Protein 2GPR (pdb70)

Sequence (154 aa):
MWFFNKNLKVLAPCDGTIITLDEVEDEVFKERMLGDGFAINPKSNDFHAPVSGKLVTAFPTKHAFGIQTKSGVEILLHIGLDTVSLDGNGFESFVTQDQEVNAGDKLVTVDLKSVAKKVPSIKSPIIFTNNGGKTLEIVKMGEVKQGDVVAILK

Nearest PDB structures (foldseek):
  2gpr-assembly1_A  TM=1.007E+00  e=1.768E-30  Mycoplasma capricolum
  1gpr-assembly1_A-2  TM=9.364E-01  e=2.177E-15  Bacillus subtilis
  4jbw-assembly1_M  TM=9.360E-01  e=1.021E-13  Escherichia coli K-12
  3our-assembly3_F  TM=9.022E-01  e=5.280E-14  Vibrio vulnificus CMCP6
  1gla-assembly1_F  TM=9.052E-01  e=1.770E-13  Escherichia coli

Radius of gyration: 14.28 Å; Cα contacts (8 Å, |Δi|>4): 394; chains: 1; bounding box: 32×30×40 Å

Foldseek 3Di:
DDDPDDKFWFWFQAFFWKAAQCVADDCCRNVQVLFGDTWGDHPFFWGWARAWAFQQDADQLRQKTWGAHPQRWIKIKGFWPPSVVVSNPQKAADDDGRDTHGTRHTGIGGPCVVVCVVDPTRTIDIGTSGAPLRDFVDAATTGDHTGDTGTMSD

Organism: Mycoplasma capricolum subsp. capricolum (strain California kid / ATCC 27343 / NCTC 10154) (NCBI:txid340047)

CATH classification: 2.70.70.10

InterPro domains:
  IPR001127 Phosphotransferase system, sugar-specific permease EIIA type 1 [PF00358] (9-131)
  IPR001127 Phosphotransferase system, sugar-specific permease EIIA type 1 [PS00371] (72-84)
  IPR001127 Phosphotransferase system, sugar-specific permease EIIA type 1 [PS51093] (26-130)
  IPR001127 Phosphotransferase system, sugar-specific permease EIIA type 1 [TIGR00830] (10-130)
  IPR011055 Duplicated hybrid motif [G3DSA:2.70.70.10] (1-154)
  IPR011055 Duplicated hybrid motif [SSF51261] (2-152)
  IPR050890 Phosphotransferase system EIIA component [PTHR45008] (6-150)

B-factor: mean 32.74, std 12.36, range [6.37, 69.67]

Solvent-accessible surface area: 7559 Å² total; per-residue (Å²): 212,58,135,224,69,139,58,30,117,0,33,1,0,0,41,0,36,1,14,47,0,88,83,2,84,40,98,43,17,75,100,80,102,121,20,69,10,4,0,0,51,12,120,36,66,49,0,28,1,0,5,40,8,80,0,44,34,17,92,117,16,52,11,2,3,4,0,60,6,196,55,30,12,39,1,32,0,26,0,0,3,89,0,89,67,25,121,8,83,24,5,112,30,106,18,96,84,102,64,138,5,95,37,28,57,86,0,0,42,2,67,14,183,30,0,53,154,92,13,91,14,31,52,0,0,0,4,6,60,70,40,53,34,120,73,42,128,88,45,99,97,29,117,8,140,64,35,40,49,0,2,25,8,79

Secondary structure (DSSP, 8-state):
--SS---EEEE-SSSEEEE-GGGSS-HHHHTTSS-EEEEEEESSSEEE-SS-EEEEE--TT-SEEEEE-TTS-EEEEE-SSSGGGGTT-SEEE---TT-EE-TT-EEEEE-HHHHHHHSS--PEEEEEEE-SS---S-B--EEE-TT-EEEEE-

Structure (mmCIF, N/CA/C/O backbone):
data_2GPR
#
_entry.id   2GPR
#
_cell.length_a   40.330
_cell.length_b   47.650
_cell.length_c   71.890
_cell.angle_alpha   90.00
_cell.angle_beta   90.00
_cell.angle_gamma   90.00
#
_symmetry.space_group_name_H-M   'P 21 21 21'
#
loop_
_entity.id
_entity.type
_entity.pdbx_description
1 polymer 'GLUCOSE-PERMEASE IIA COMPONENT'
2 water water
#
loop_
_atom_site.group_PDB
_atom_site.id
_atom_site.type_symbol
_atom_site.label_atom_id
_atom_site.label_alt_id
_atom_site.label_comp_id
_atom_site.label_asym_id
_atom_site.label_entity_id
_atom_site.label_seq_id
_atom_site.pdbx_PDB_ins_code
_atom_site.Cartn_x
_atom_site.Cartn_y
_atom_site.Cartn_z
_atom_site.occupancy
_atom_site.B_iso_or_equiv
_atom_site.auth_seq_id
_atom_site.auth_comp_id
_atom_site.auth_asym_id
_atom_site.auth_atom_id
_atom_site.pdbx_PDB_model_num
ATOM 1 N N . MET A 1 1 ? 2.644 6.477 21.564 1.00 62.33 6 MET A N 1
ATOM 2 C CA . MET A 1 1 ? 2.127 6.784 22.903 1.00 64.13 6 MET A CA 1
ATOM 3 C C . MET A 1 1 ? 3.034 7.723 23.714 1.00 64.39 6 MET A C 1
ATOM 4 O O . MET A 1 1 ? 4.232 7.864 23.446 1.00 63.97 6 MET A O 1
ATOM 9 N N . TRP A 1 2 ? 2.415 8.345 24.735 1.00 64.89 7 TRP A N 1
ATOM 10 C CA . TRP A 1 2 ? 3.054 9.236 25.709 1.00 62.93 7 TRP A CA 1
ATOM 11 C C . TRP A 1 2 ? 2.660 8.809 27.146 1.00 62.37 7 TRP A C 1
ATOM 12 O O . TRP A 1 2 ? 1.475 8.768 27.465 1.00 62.55 7 TRP A O 1
ATOM 14 N N . PHE A 1 3 ? 3.654 8.521 28.016 1.00 61.70 8 PHE A N 1
ATOM 15 C CA . PHE A 1 3 ? 3.429 8.046 29.409 1.00 61.98 8 PHE A CA 1
ATOM 16 C C . PHE A 1 3 ? 4.272 8.813 30.454 1.00 62.77 8 PHE A C 1
ATOM 17 O O . PHE A 1 3 ? 5.466 8.510 30.701 1.00 61.79 8 PHE A O 1
ATOM 25 N N . PHE A 1 4 ? 3.668 9.829 31.099 1.00 62.35 9 PHE A N 1
ATOM 26 C CA . PHE A 1 4 ? 4.345 10.744 32.104 1.00 60.54 9 PHE A CA 1
ATOM 27 C C . PHE A 1 4 ? 5.510 11.589 31.451 1.00 60.85 9 PHE A C 1
ATOM 28 O O . PHE A 1 4 ? 6.402 12.095 32.121 1.00 59.56 9 PHE A O 1
ATOM 36 N N . ASN A 1 5 ? 5.415 11.783 30.124 1.00 60.05 10 ASN A N 1
ATOM 37 C CA . ASN A 1 5 ? 6.454 12.504 29.466 1.00 59.04 10 ASN A CA 1
ATOM 38 C C . ASN A 1 5 ? 6.153 12.630 27.993 1.00 56.94 10 ASN A C 1
ATOM 39 O O . ASN A 1 5 ? 5.661 11.696 27.341 1.00 57.29 10 ASN A O 1
ATOM 44 N N . LYS A 1 6 ? 6.476 13.783 27.455 1.00 54.23 11 LYS A N 1
ATOM 45 C CA . LYS A 1 6 ? 6.355 13.975 26.035 1.00 50.66 11 LYS A CA 1
ATOM 46 C C . LYS A 1 6 ? 7.703 14.404 25.486 1.00 42.61 11 LYS A C 1
ATOM 47 O O . LYS A 1 6 ? 8.416 15.206 26.091 1.00 41.46 11 LYS A O 1
ATOM 53 N N . ASN A 1 7 ? 8.088 13.770 24.397 1.00 38.83 12 ASN A N 1
ATOM 54 C CA . ASN A 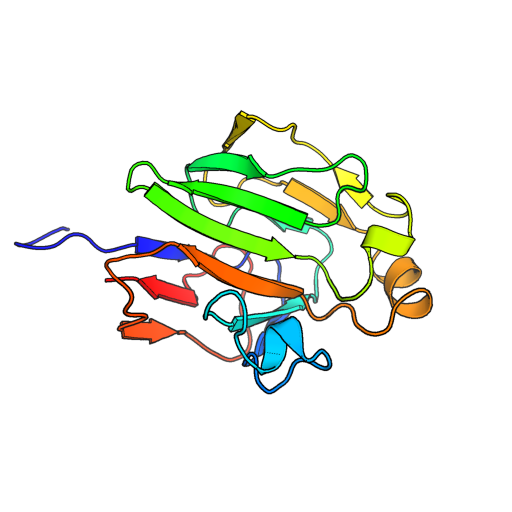1 7 ? 9.354 14.030 23.729 1.00 35.00 12 ASN A CA 1
ATOM 55 C C . ASN A 1 7 ? 9.171 14.769 22.413 1.0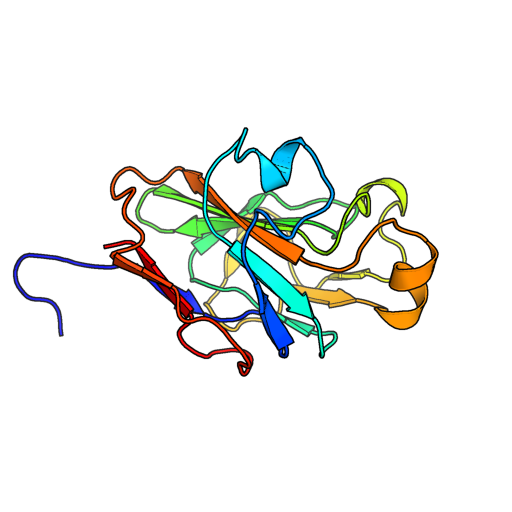0 30.71 12 ASN A C 1
ATOM 56 O O . ASN A 1 7 ? 8.044 15.054 21.965 1.00 26.36 12 ASN A O 1
ATOM 61 N N . LEU A 1 8 ? 10.303 15.184 21.840 1.00 28.73 13 LEU A N 1
ATOM 62 C CA . LEU A 1 8 ? 10.264 15.836 20.570 1.00 24.41 13 LEU A CA 1
ATOM 63 C C . LEU A 1 8 ? 11.043 15.035 19.558 1.00 21.17 13 LEU A C 1
ATOM 64 O O . LEU A 1 8 ? 12.197 14.736 19.721 1.00 22.39 13 LEU A O 1
ATOM 69 N N . LYS A 1 9 ? 10.395 14.642 18.531 1.00 22.56 14 LYS A N 1
ATOM 70 C CA . LYS A 1 9 ? 11.063 13.873 17.511 1.00 25.54 14 LYS A CA 1
ATOM 71 C C . LYS A 1 9 ? 11.581 14.778 16.414 1.00 24.70 14 LYS A C 1
ATOM 72 O O . LYS A 1 9 ? 10.840 15.606 15.879 1.00 23.73 14 LYS A O 1
ATOM 78 N N . VAL A 1 10 ? 12.863 14.651 16.055 1.00 24.82 15 VAL A N 1
ATOM 79 C CA . VAL A 1 10 ? 13.351 15.491 14.994 1.00 23.04 15 VAL A CA 1
ATOM 80 C C . VAL A 1 10 ? 13.606 14.699 13.743 1.00 22.96 15 VAL A C 1
ATOM 81 O O . VAL A 1 10 ? 14.191 13.675 13.856 1.00 25.03 15 VAL A O 1
ATOM 85 N N . LEU A 1 11 ? 13.079 15.109 12.564 1.00 22.26 16 LEU A N 1
ATOM 86 C CA . LEU A 1 11 ? 13.301 14.355 11.302 1.00 20.68 16 LEU A CA 1
ATOM 87 C C . LEU A 1 11 ? 14.508 14.848 10.473 1.00 26.50 16 LEU A C 1
ATOM 88 O O . LEU A 1 11 ? 15.094 15.912 10.693 1.00 33.08 16 LEU A O 1
ATOM 93 N N . ALA A 1 12 ? 14.890 14.084 9.487 1.00 24.89 17 ALA A N 1
ATOM 94 C CA . ALA A 1 12 ? 15.921 14.539 8.612 1.00 25.37 17 ALA A CA 1
ATOM 95 C C . ALA A 1 12 ? 15.260 15.365 7.498 1.00 27.75 17 ALA A C 1
ATOM 96 O O . ALA A 1 12 ? 14.312 14.900 6.886 1.00 30.01 17 ALA A O 1
ATOM 98 N N . PRO A 1 13 ? 15.710 16.622 7.282 1.00 27.00 18 PRO A N 1
ATOM 99 C CA . PRO A 1 13 ? 15.173 17.549 6.256 1.00 22.22 18 PRO A CA 1
ATOM 100 C C . PRO A 1 13 ? 15.621 17.267 4.801 1.00 19.57 18 PRO A C 1
ATOM 101 O O . PRO A 1 13 ? 15.046 17.751 3.826 1.00 15.28 18 PRO A O 1
ATOM 105 N N . CYS A 1 14 ? 16.674 16.475 4.652 1.00 20.22 19 CYS A N 1
ATOM 106 C CA . CYS A 1 14 ? 17.118 16.036 3.362 1.00 22.40 19 CYS A CA 1
ATOM 107 C C . CYS A 1 14 ? 17.743 14.631 3.450 1.00 26.92 19 CYS A C 1
ATOM 108 O O . CYS A 1 14 ? 17.838 13.989 4.528 1.00 26.92 19 CYS A O 1
ATOM 111 N N . ASP A 1 15 ? 18.129 14.122 2.316 1.00 27.99 20 ASP A N 1
ATOM 112 C CA . ASP A 1 15 ? 18.742 12.851 2.354 1.00 32.06 20 ASP A CA 1
ATOM 113 C C . ASP A 1 15 ? 20.207 13.115 2.644 1.00 33.74 20 ASP A C 1
ATOM 114 O O . ASP A 1 15 ? 20.676 14.207 2.381 1.00 35.67 20 ASP A O 1
ATOM 119 N N . GLY A 1 16 ? 20.922 12.157 3.244 1.00 33.79 21 GLY A N 1
ATOM 120 C CA . GLY A 1 16 ? 22.354 12.336 3.541 1.00 31.96 21 GLY A CA 1
ATOM 121 C C . GLY A 1 16 ? 22.790 11.662 4.837 1.00 30.63 21 GLY A C 1
ATOM 122 O O . GLY A 1 16 ? 22.120 10.764 5.348 1.00 30.22 21 GLY A O 1
ATOM 123 N N . THR A 1 17 ? 23.922 12.123 5.372 1.00 28.50 22 THR A N 1
ATOM 124 C CA . THR A 1 17 ? 24.449 11.567 6.585 1.00 26.40 22 THR A CA 1
ATOM 125 C C . THR A 1 17 ? 24.382 12.533 7.735 1.00 25.83 22 THR A C 1
ATOM 126 O O . THR A 1 17 ? 24.893 13.641 7.658 1.00 26.19 22 THR A O 1
ATOM 130 N N . ILE A 1 18 ? 23.862 12.086 8.847 1.00 25.29 23 ILE A N 1
ATOM 131 C CA . ILE A 1 18 ? 23.929 12.893 10.018 1.00 24.58 23 ILE A CA 1
ATOM 132 C C . ILE A 1 18 ? 25.367 12.750 10.505 1.00 25.30 23 ILE A C 1
ATOM 133 O O . ILE A 1 18 ? 25.913 11.653 10.487 1.00 26.67 23 ILE A O 1
ATOM 138 N N . ILE A 1 19 ? 26.017 13.866 10.781 1.00 25.05 24 ILE A N 1
ATOM 139 C CA . ILE A 1 19 ? 27.380 13.906 11.262 1.00 23.02 24 ILE A CA 1
ATOM 140 C C . ILE A 1 19 ? 27.278 14.762 12.508 1.00 23.37 24 ILE A C 1
ATOM 141 O O . ILE A 1 19 ? 26.202 15.286 12.759 1.00 24.14 24 ILE A O 1
ATOM 146 N N . THR A 1 20 ? 28.369 14.933 13.262 1.00 22.24 25 THR A N 1
ATOM 147 C CA . THR A 1 20 ? 28.366 15.732 14.491 1.00 21.51 25 THR A CA 1
ATOM 148 C C . THR A 1 20 ? 28.749 17.155 14.218 1.00 21.64 25 THR A C 1
ATOM 149 O O . THR A 1 20 ? 29.210 17.469 13.115 1.00 23.24 25 THR A O 1
ATOM 153 N N . LEU A 1 21 ? 28.543 18.005 15.225 1.00 19.70 26 LEU A N 1
ATOM 154 C CA . LEU A 1 21 ? 28.868 19.401 15.097 1.00 22.20 26 LEU A CA 1
ATOM 155 C C . LEU A 1 21 ? 30.380 19.568 15.074 1.00 24.44 26 LEU A C 1
ATOM 156 O O . LEU A 1 21 ? 30.969 20.522 14.543 1.00 21.80 26 LEU A O 1
ATOM 161 N N . ASP A 1 22 ? 31.019 18.636 15.660 1.00 27.40 27 ASP A N 1
ATOM 162 C CA . ASP A 1 22 ? 32.436 18.708 15.695 1.00 32.53 27 ASP A CA 1
ATOM 163 C C . ASP A 1 22 ? 32.978 18.480 14.297 1.00 37.82 27 ASP A C 1
ATOM 164 O O . ASP A 1 22 ? 34.105 18.841 13.969 1.00 41.75 27 ASP A O 1
ATOM 169 N N . GLU A 1 23 ? 32.152 17.911 13.429 1.00 38.88 28 GLU A N 1
ATOM 170 C CA . GLU A 1 23 ? 32.585 17.698 12.075 1.00 41.39 28 GLU A CA 1
ATOM 171 C C . GLU A 1 23 ? 32.276 18.883 11.170 1.00 44.81 28 GLU A C 1
ATOM 172 O O . GLU A 1 23 ? 32.380 18.778 9.945 1.00 46.25 28 GLU A O 1
ATOM 178 N N . VAL A 1 24 ? 31.879 20.007 11.784 1.00 45.73 29 VAL A N 1
ATOM 179 C CA . VAL A 1 24 ? 31.539 21.246 11.089 1.00 45.10 29 VAL A CA 1
ATOM 180 C C . VAL A 1 24 ? 32.650 22.269 11.210 1.00 42.33 29 VAL A C 1
ATOM 181 O O . VAL A 1 24 ? 33.132 22.553 12.302 1.00 41.39 29 VAL A O 1
ATOM 185 N N . GLU A 1 25 ? 33.077 22.793 10.069 1.00 41.88 30 GLU A N 1
ATOM 186 C CA . GLU A 1 25 ? 34.197 23.718 9.977 1.00 42.02 30 GLU A CA 1
ATOM 187 C C . GLU A 1 25 ? 33.812 25.170 10.191 1.00 40.54 30 GLU A C 1
ATOM 188 O O . GLU A 1 25 ? 33.912 25.980 9.279 1.00 44.21 30 GLU A O 1
A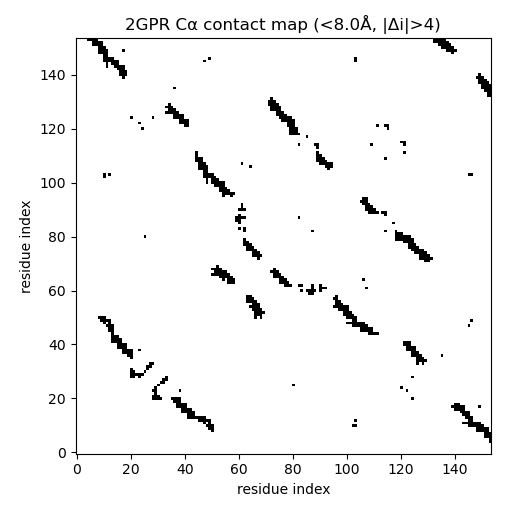TOM 194 N N . ASP A 1 26 ? 33.371 25.474 11.384 1.00 34.83 31 ASP A N 1
ATOM 195 C CA . ASP A 1 26 ? 32.936 26.793 11.741 1.00 30.25 31 ASP A CA 1
ATOM 196 C C . ASP A 1 26 ? 32.771 26.907 13.249 1.00 28.31 31 ASP A C 1
ATOM 197 O O . ASP A 1 26 ? 31.853 26.324 13.826 1.00 25.55 31 ASP A O 1
ATOM 202 N N . GLU A 1 27 ? 33.605 27.754 13.824 1.00 29.79 32 GLU A N 1
ATOM 203 C CA . GLU A 1 27 ? 33.683 28.065 15.233 1.00 31.61 32 GLU A CA 1
ATOM 204 C C . GLU A 1 27 ? 32.333 28.105 15.910 1.00 28.18 32 GLU A C 1
ATOM 205 O O . GLU A 1 27 ? 32.077 27.416 16.897 1.00 26.97 32 GLU A O 1
ATOM 211 N N . VAL A 1 28 ? 31.438 28.909 15.344 1.00 24.33 33 VAL A N 1
ATOM 212 C CA . VAL A 1 28 ? 30.135 29.073 15.921 1.00 20.46 33 VAL A CA 1
ATOM 213 C C . VAL A 1 28 ? 29.371 27.756 16.111 1.00 21.12 33 VAL A C 1
ATOM 214 O O . VAL A 1 28 ? 28.709 27.527 17.134 1.00 19.45 33 VAL A O 1
ATOM 218 N N . PHE A 1 29 ? 29.442 26.904 15.089 1.00 25.37 34 PHE A N 1
ATOM 219 C CA . PHE A 1 29 ? 28.724 25.650 15.055 1.00 24.34 34 PHE A CA 1
ATOM 220 C C . PHE A 1 29 ? 29.382 24.554 15.831 1.00 24.53 34 PHE A C 1
ATOM 221 O O . PHE A 1 29 ? 28.804 23.993 16.741 1.00 22.79 34 PHE A O 1
ATOM 229 N N . LYS A 1 30 ? 30.625 24.271 15.464 1.00 30.22 35 LYS A N 1
ATOM 230 C CA . LYS A 1 30 ? 31.418 23.213 16.052 1.00 32.03 35 LYS A CA 1
ATOM 231 C C . LYS A 1 30 ? 31.640 23.385 17.526 1.00 37.19 35 LYS A C 1
ATOM 232 O O . LYS A 1 30 ? 31.695 22.398 18.253 1.00 42.25 35 LYS A O 1
ATOM 238 N N . GLU A 1 31 ? 31.683 24.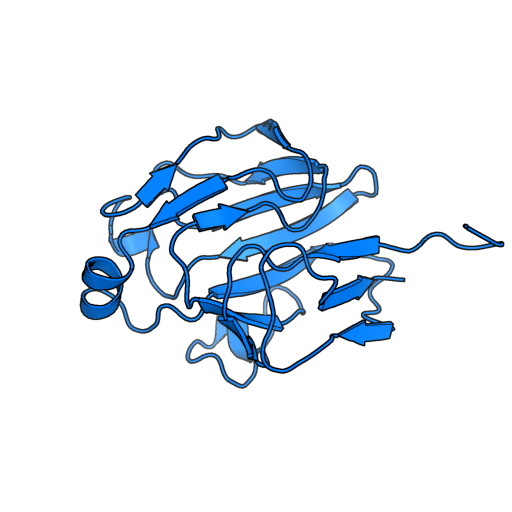637 17.966 1.00 36.63 36 GLU A N 1
ATOM 239 C CA . GLU A 1 31 ? 31.873 24.969 19.364 1.00 38.11 36 GLU A CA 1
ATOM 240 C C . GLU A 1 31 ? 30.578 25.040 20.122 1.00 34.08 36 GLU A C 1
ATOM 241 O O . GLU A 1 31 ? 30.562 25.259 21.317 1.00 31.31 36 GLU A O 1
ATOM 247 N N . ARG A 1 32 ? 29.472 24.920 19.413 1.00 35.66 37 ARG A N 1
ATOM 248 C CA . ARG A 1 32 ? 28.151 24.980 20.046 1.00 34.99 37 ARG A CA 1
ATOM 249 C C . ARG A 1 32 ? 27.871 26.289 20.750 1.00 32.71 37 ARG A C 1
ATOM 250 O O . ARG A 1 32 ? 27.223 26.287 21.771 1.00 30.01 37 ARG A O 1
ATOM 258 N N . MET A 1 33 ? 28.361 27.408 20.210 1.00 34.40 38 MET A N 1
ATOM 259 C CA . MET A 1 33 ? 28.184 28.739 20.821 1.00 31.58 38 MET A CA 1
ATOM 260 C C . MET A 1 33 ? 26.728 29.113 21.083 1.00 33.82 38 MET A C 1
ATOM 261 O O . MET A 1 33 ? 26.381 29.599 22.152 1.00 33.90 38 MET A O 1
ATOM 266 N N . LEU A 1 34 ? 25.857 28.839 20.111 1.00 34.89 39 LEU A N 1
ATOM 267 C CA . LEU A 1 34 ? 24.459 29.192 20.202 1.00 36.70 39 LEU A CA 1
ATOM 268 C C . LEU A 1 34 ? 23.563 28.060 20.650 1.00 37.09 39 LEU A C 1
ATOM 269 O O . LEU A 1 34 ? 22.391 28.248 20.968 1.00 34.03 39 LEU A O 1
ATOM 274 N N . GLY A 1 35 ? 24.126 26.860 20.667 1.00 39.45 40 GLY A N 1
ATOM 275 C CA . GLY A 1 35 ? 23.354 25.705 21.038 1.00 37.95 40 GLY A CA 1
ATOM 276 C C . GLY A 1 35 ? 24.010 24.443 20.560 1.00 36.12 40 GLY A C 1
ATOM 277 O O . GLY A 1 35 ? 25.113 24.492 20.014 1.00 32.47 40 GLY A O 1
ATOM 278 N N . ASP A 1 36 ? 23.278 23.320 20.786 1.00 38.08 41 ASP A N 1
ATOM 279 C CA . ASP A 1 36 ? 23.678 21.940 20.471 1.00 37.74 41 ASP A CA 1
ATOM 280 C C . ASP A 1 36 ? 22.837 21.379 19.372 1.00 30.48 41 ASP A C 1
ATOM 281 O O . ASP A 1 36 ? 21.975 22.073 18.867 1.00 30.27 41 ASP A O 1
ATOM 286 N N . GLY A 1 37 ? 23.117 20.134 18.991 1.00 28.45 42 GLY A N 1
ATOM 287 C CA . GLY A 1 37 ? 22.380 19.427 17.917 1.00 26.72 42 GLY A CA 1
ATOM 288 C C . GLY A 1 37 ? 23.335 18.660 17.042 1.00 23.68 42 GLY A C 1
ATOM 289 O O . GLY A 1 37 ? 24.326 18.149 17.501 1.00 25.37 42 GLY A O 1
ATOM 290 N N . PHE A 1 38 ? 23.096 18.650 15.770 1.00 20.49 43 PHE A N 1
ATOM 291 C CA . PHE A 1 38 ? 23.979 17.940 14.858 1.00 17.32 43 PHE A CA 1
ATOM 292 C C . PHE A 1 38 ? 23.996 18.574 13.440 1.00 22.14 43 PHE A C 1
ATOM 293 O O . PHE A 1 38 ? 23.658 19.723 13.258 1.00 25.71 43 PHE A O 1
ATOM 301 N N . ALA A 1 39 ? 24.425 17.842 12.433 1.00 22.34 44 ALA A N 1
ATOM 302 C CA . ALA A 1 39 ? 24.489 18.385 11.093 1.00 21.17 44 ALA A CA 1
ATOM 303 C C . ALA A 1 39 ? 24.168 17.331 10.031 1.00 21.88 44 ALA A C 1
ATOM 304 O O . ALA A 1 39 ? 23.884 16.173 10.284 1.00 22.26 44 ALA A O 1
ATOM 306 N N . ILE A 1 40 ? 24.180 17.766 8.842 1.00 23.24 45 ILE A N 1
ATOM 307 C CA . ILE A 1 40 ? 23.837 16.914 7.810 1.00 27.48 45 ILE A CA 1
ATOM 308 C C . ILE A 1 40 ? 24.601 17.243 6.570 1.00 32.25 45 ILE A C 1
ATOM 309 O O . ILE A 1 40 ? 24.831 18.409 6.238 1.00 29.90 45 ILE A O 1
ATOM 314 N N . ASN A 1 41 ? 25.084 16.145 5.958 1.00 38.34 46 ASN A N 1
ATOM 315 C CA . ASN A 1 41 ? 25.717 16.126 4.664 1.00 36.68 46 ASN A CA 1
ATOM 316 C C . ASN A 1 41 ? 24.604 15.873 3.652 1.00 33.03 46 ASN A C 1
ATOM 317 O O . ASN A 1 41 ? 24.188 14.695 3.426 1.00 33.98 46 ASN A O 1
ATOM 322 N N . PRO A 1 42 ? 24.069 16.992 3.116 1.00 28.60 47 PRO A N 1
ATOM 323 C CA . PRO A 1 42 ? 22.992 16.930 2.177 1.00 29.22 47 PRO A CA 1
ATOM 324 C C . PRO A 1 42 ? 23.357 16.144 0.918 1.00 29.17 47 PRO A C 1
ATOM 325 O O . PRO A 1 42 ? 24.295 16.465 0.202 1.00 26.89 47 PRO A O 1
ATOM 329 N N . LYS A 1 43 ? 22.583 15.107 0.685 1.00 31.42 48 LYS A N 1
ATOM 330 C CA . LYS A 1 43 ? 22.684 14.312 -0.492 1.00 33.74 48 LYS A CA 1
ATOM 331 C C . LYS A 1 43 ? 21.698 14.843 -1.475 1.00 36.17 48 LYS A C 1
ATOM 332 O O . LYS A 1 43 ? 21.983 14.842 -2.673 1.00 41.60 48 LYS A O 1
ATOM 338 N N . SER A 1 44 ? 20.508 15.234 -0.963 1.00 34.19 49 SER A N 1
ATOM 339 C CA . SER A 1 44 ? 19.411 15.790 -1.785 1.00 34.81 49 SER A CA 1
ATOM 340 C C . SER A 1 44 ? 19.363 17.327 -1.785 1.00 32.04 49 SER A C 1
ATOM 341 O O . SER A 1 44 ? 20.132 17.971 -1.123 1.00 31.98 49 SER A O 1
ATOM 344 N N . ASN A 1 45 ? 18.460 17.918 -2.546 1.00 29.94 50 ASN A N 1
ATOM 345 C CA . ASN A 1 45 ? 18.415 19.353 -2.596 1.00 31.41 50 ASN A CA 1
ATOM 346 C C . ASN A 1 45 ? 17.359 19.950 -1.729 1.00 32.82 50 ASN A C 1
ATOM 347 O O . ASN A 1 45 ? 17.540 21.043 -1.142 1.00 35.75 50 ASN A O 1
ATOM 352 N N . ASP A 1 46 ? 16.268 19.218 -1.651 1.00 29.75 51 ASP A N 1
ATOM 353 C CA . ASP A 1 46 ? 15.142 19.613 -0.850 1.00 30.58 51 ASP A CA 1
ATOM 354 C C . ASP A 1 46 ? 15.378 19.518 0.668 1.00 32.00 51 ASP A C 1
ATOM 355 O O . ASP A 1 46 ? 15.820 18.519 1.217 1.00 35.89 51 ASP A O 1
ATOM 360 N N . PHE A 1 47 ? 15.169 20.624 1.340 1.00 26.83 52 PHE A N 1
ATOM 361 C CA . PHE A 1 47 ? 15.304 20.644 2.739 1.00 21.25 52 PHE A CA 1
ATOM 362 C C . PHE A 1 47 ? 13.907 20.806 3.258 1.00 23.44 52 PHE A C 1
ATOM 363 O O . PHE A 1 47 ? 13.158 21.634 2.718 1.00 23.14 52 PHE A O 1
ATOM 371 N N . HIS A 1 48 ? 13.531 19.941 4.232 1.00 22.88 53 HIS A N 1
ATOM 372 C CA . HIS A 1 48 ? 12.194 19.911 4.763 1.00 20.66 53 HIS A CA 1
ATOM 373 C C . HIS A 1 48 ? 12.214 20.273 6.205 1.00 20.44 53 HIS A C 1
A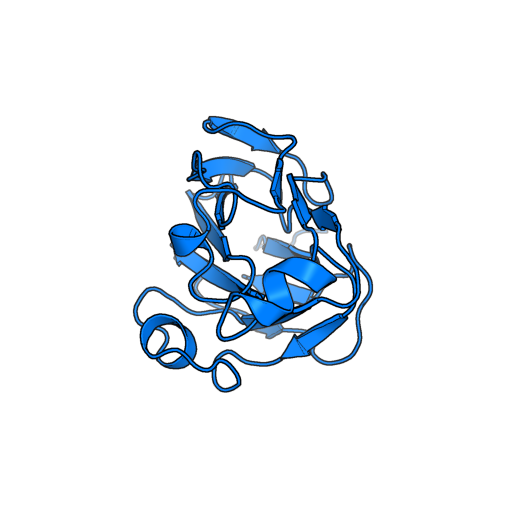TOM 374 O O . HIS A 1 48 ? 13.220 20.181 6.830 1.00 23.00 53 HIS A O 1
ATOM 381 N N . ALA A 1 49 ? 11.083 20.624 6.751 1.00 18.39 54 ALA A N 1
ATOM 382 C CA . ALA A 1 49 ? 10.998 20.895 8.138 1.00 16.84 54 ALA A CA 1
ATOM 383 C C . ALA A 1 49 ? 11.241 19.625 9.007 1.00 19.73 54 ALA A C 1
ATOM 384 O O . ALA A 1 49 ? 10.625 18.562 8.838 1.00 21.79 54 ALA A O 1
ATOM 386 N N . PRO A 1 50 ? 12.097 19.777 9.997 1.00 22.37 55 PRO A N 1
ATOM 387 C CA . PRO A 1 50 ? 12.456 18.726 10.956 1.00 23.40 55 PRO A CA 1
ATOM 388 C C . PRO A 1 50 ? 11.412 18.475 12.020 1.00 25.57 55 PRO A C 1
ATOM 389 O O . PRO A 1 50 ? 11.390 17.435 12.635 1.00 29.44 55 PRO A O 1
ATOM 393 N N . VAL A 1 51 ? 10.589 19.478 12.272 1.00 25.89 56 VAL A N 1
ATOM 394 C CA . VAL A 1 51 ? 9.490 19.450 13.233 1.00 24.91 56 VAL A CA 1
ATOM 395 C C . VAL A 1 51 ? 8.364 20.379 12.784 1.00 23.29 56 VAL A C 1
ATOM 396 O O . VAL A 1 51 ? 8.403 21.080 11.738 1.00 22.61 56 VAL A O 1
ATOM 400 N N . SER A 1 52 ? 7.342 20.406 13.582 1.00 23.26 57 SER A N 1
ATOM 401 C CA . SER A 1 52 ? 6.262 21.295 13.308 1.00 22.69 57 SER A CA 1
ATOM 402 C C . SER A 1 52 ? 6.339 22.483 14.240 1.00 20.20 57 SER A C 1
ATOM 403 O O . SER A 1 52 ? 6.695 22.353 15.407 1.00 19.41 57 SER A O 1
ATOM 406 N N . GLY A 1 53 ? 6.064 23.664 13.707 1.00 20.24 58 GLY A N 1
ATOM 407 C CA . GLY A 1 53 ? 6.121 24.883 14.515 1.00 19.21 58 GLY A CA 1
ATOM 408 C C . GLY A 1 53 ? 5.968 26.087 13.636 1.00 20.36 58 GLY A C 1
ATOM 409 O O . GLY A 1 53 ? 5.464 25.957 12.519 1.00 25.71 58 GLY A O 1
ATOM 410 N N . LYS A 1 54 ? 6.409 27.232 14.128 1.00 20.05 59 LYS A N 1
ATOM 411 C CA . LYS A 1 54 ? 6.345 28.487 13.401 1.00 22.57 59 LYS A CA 1
ATOM 412 C C . LYS A 1 54 ? 7.688 28.920 12.875 1.00 20.91 59 LYS A C 1
ATOM 413 O O . LYS A 1 54 ? 8.706 28.942 13.600 1.00 16.50 59 LYS A O 1
ATOM 419 N N . LEU A 1 55 ? 7.697 29.284 11.607 1.00 23.70 60 LEU A N 1
ATOM 420 C CA . LEU A 1 55 ? 8.919 29.773 10.994 1.00 27.37 60 LEU A CA 1
ATOM 421 C C . LEU A 1 55 ? 9.151 31.161 11.592 1.00 30.53 60 LEU A C 1
ATOM 422 O O . LEU A 1 55 ? 8.798 32.201 11.008 1.00 30.84 60 LEU A O 1
ATOM 427 N N . VAL A 1 56 ? 9.645 31.169 12.810 1.00 32.60 61 VAL A N 1
ATOM 428 C CA . VAL A 1 56 ? 9.887 32.406 13.526 1.00 31.42 61 VAL A CA 1
ATOM 429 C C . VAL A 1 56 ? 11.061 33.106 12.955 1.00 29.85 61 VAL A C 1
ATOM 430 O O . VAL A 1 56 ? 11.116 34.299 13.035 1.00 29.37 61 VAL A O 1
ATOM 434 N N . THR A 1 57 ? 12.014 32.327 12.403 1.00 30.39 62 THR A N 1
ATOM 435 C CA . THR A 1 57 ? 13.232 32.866 11.773 1.00 26.91 62 THR A CA 1
ATOM 436 C C . THR A 1 57 ? 13.316 32.564 10.308 1.00 24.71 62 THR A C 1
ATOM 437 O O . THR A 1 57 ? 13.565 31.451 9.940 1.00 24.70 62 THR A O 1
ATOM 441 N N . ALA A 1 58 ? 13.279 33.541 9.470 1.00 21.73 63 ALA A N 1
ATOM 442 C CA . ALA A 1 58 ? 13.502 33.230 8.090 1.00 22.02 63 ALA A CA 1
ATOM 443 C C . ALA A 1 58 ? 14.268 34.383 7.504 1.00 26.73 63 ALA A C 1
ATOM 444 O O . ALA A 1 58 ? 14.565 35.298 8.205 1.00 33.52 63 ALA A O 1
ATOM 446 N N . PHE A 1 59 ? 14.635 34.368 6.270 1.00 26.38 64 PHE A N 1
ATOM 447 C CA . PHE A 1 59 ? 15.396 35.490 5.768 1.00 26.94 64 PHE A CA 1
ATOM 448 C C . PHE A 1 59 ? 15.316 35.608 4.245 1.00 30.77 64 PHE A C 1
ATOM 449 O O . PHE A 1 59 ? 15.133 34.647 3.503 1.00 31.82 64 PHE A O 1
ATOM 457 N N . PRO A 1 60 ? 15.534 36.799 3.774 1.00 31.14 65 PRO A N 1
ATOM 458 C CA . PRO A 1 60 ? 15.514 37.091 2.343 1.00 30.59 65 PRO A CA 1
ATOM 459 C C . PRO A 1 60 ? 16.550 36.272 1.601 1.00 27.84 65 PRO A C 1
ATOM 460 O O . PRO A 1 60 ? 16.532 36.097 0.383 1.00 28.07 65 PRO A O 1
ATOM 464 N N . THR A 1 61 ? 17.520 35.881 2.359 1.00 26.33 66 THR A N 1
ATOM 465 C CA . THR A 1 61 ? 18.613 35.139 1.819 1.00 26.98 66 THR A CA 1
ATOM 466 C C . THR A 1 61 ? 18.304 33.632 1.713 1.00 26.38 66 THR A C 1
ATOM 467 O O . THR A 1 61 ? 18.990 32.882 1.033 1.00 24.79 66 THR A O 1
ATOM 471 N N . LYS A 1 62 ? 17.251 33.211 2.402 1.00 27.73 67 LYS A N 1
ATOM 472 C CA . LYS A 1 62 ? 16.710 31.850 2.360 1.00 26.96 67 LYS A CA 1
ATOM 473 C C . LYS A 1 62 ? 17.656 30.714 2.735 1.00 24.19 67 LYS A C 1
ATOM 474 O O . LYS A 1 62 ? 17.457 29.576 2.317 1.00 23.48 67 LYS A O 1
ATOM 480 N N . HIS A 1 63 ? 18.679 31.017 3.503 1.00 23.25 68 HIS A N 1
ATOM 481 C CA . HIS A 1 63 ? 19.715 30.038 3.814 1.00 21.88 68 HIS A CA 1
ATOM 482 C C . HIS A 1 63 ? 19.564 29.407 5.195 1.00 19.23 68 HIS A C 1
ATOM 483 O O . HIS A 1 63 ? 20.329 28.494 5.540 1.00 17.40 68 HIS A O 1
ATOM 490 N N . ALA A 1 64 ? 18.638 29.948 5.998 1.00 17.01 69 ALA A N 1
ATOM 491 C CA . ALA A 1 64 ? 18.470 29.455 7.344 1.00 17.08 69 ALA A CA 1
ATOM 492 C C . ALA A 1 64 ? 16.998 29.505 7.793 1.00 19.10 69 ALA A C 1
ATOM 493 O O . ALA A 1 64 ? 16.306 30.443 7.498 1.00 21.28 69 ALA A O 1
ATOM 495 N N . PHE A 1 65 ? 16.489 28.469 8.473 1.00 17.50 70 PHE A N 1
ATOM 496 C CA . PHE A 1 65 ? 15.109 28.478 8.833 1.00 18.88 70 PHE A CA 1
ATOM 497 C C . PHE A 1 65 ? 14.946 28.200 10.288 1.00 21.04 70 PHE A C 1
ATOM 498 O O . PHE A 1 65 ? 15.418 27.192 10.728 1.00 25.76 70 PHE A O 1
ATOM 506 N N . GLY A 1 66 ? 14.246 29.068 11.003 1.00 18.90 71 GLY A N 1
ATOM 507 C CA . GLY A 1 66 ? 13.996 28.926 12.425 1.00 17.78 71 GLY A CA 1
ATOM 508 C C . GLY A 1 66 ? 12.555 28.508 12.736 1.00 21.09 71 GLY A C 1
ATOM 509 O O . GLY A 1 66 ? 11.564 29.137 12.332 1.00 22.29 71 GLY A O 1
ATOM 510 N N . ILE A 1 67 ? 12.432 27.405 13.468 1.00 22.98 72 ILE A N 1
ATOM 511 C CA . ILE A 1 67 ? 11.125 26.867 13.766 1.00 21.87 72 ILE A CA 1
ATOM 512 C C . ILE A 1 67 ? 10.958 26.792 15.233 1.00 24.74 72 ILE A C 1
ATOM 513 O O . ILE A 1 67 ? 11.845 26.362 15.968 1.00 26.95 72 ILE A O 1
ATOM 518 N N . GLN A 1 68 ? 9.843 27.277 15.667 1.00 26.30 73 GLN A N 1
ATOM 519 C CA . GLN A 1 68 ? 9.549 27.272 17.063 1.00 30.75 73 GLN A CA 1
ATOM 520 C C . GLN A 1 68 ? 8.313 26.418 17.259 1.00 33.00 73 GLN A C 1
ATOM 521 O O . GLN A 1 68 ? 7.293 26.649 16.632 1.00 30.49 73 GLN A O 1
ATOM 527 N N . THR A 1 69 ? 8.478 25.336 18.019 1.00 38.96 74 THR A N 1
ATOM 528 C CA . THR A 1 69 ? 7.388 24.430 18.337 1.00 43.37 74 THR A CA 1
ATOM 529 C C . THR A 1 69 ? 6.488 25.050 19.389 1.00 43.98 74 THR A C 1
ATOM 530 O O . THR A 1 69 ? 6.825 26.054 20.032 1.00 41.78 74 THR A O 1
ATOM 534 N N . LYS A 1 70 ? 5.355 24.421 19.599 1.00 47.10 75 LYS A N 1
ATOM 535 C CA . LYS A 1 70 ? 4.443 24.934 20.583 1.00 50.56 75 LYS A CA 1
ATOM 536 C C . LYS A 1 70 ? 5.091 25.045 21.980 1.00 50.83 75 LYS A C 1
ATOM 537 O O . LYS A 1 70 ? 4.714 25.903 22.789 1.00 51.83 75 LYS A O 1
ATOM 543 N N . SER A 1 71 ? 6.115 24.203 22.220 1.00 48.90 76 SER A N 1
ATOM 544 C CA . SER A 1 71 ? 6.871 24.121 23.461 1.00 45.55 76 SER A CA 1
ATOM 545 C C . SER A 1 71 ? 7.908 25.219 23.620 1.00 48.08 76 SER A C 1
ATOM 546 O O . SER A 1 71 ? 8.648 25.311 24.613 1.00 50.88 76 SER A O 1
ATOM 549 N N . GLY A 1 72 ? 7.999 26.080 22.659 1.00 46.13 77 GLY A N 1
ATOM 550 C CA . GLY A 1 72 ? 8.940 27.130 22.850 1.00 44.27 77 GLY A CA 1
ATOM 551 C C . GLY A 1 72 ? 10.346 26.783 22.457 1.00 42.28 77 GLY A C 1
ATOM 552 O O . GLY A 1 72 ? 11.091 27.676 22.126 1.00 46.38 77 GLY A O 1
ATOM 553 N N . VAL A 1 73 ? 10.720 25.519 22.507 1.00 36.72 78 VAL A N 1
ATOM 554 C CA . VAL A 1 73 ? 12.045 25.137 22.025 1.00 34.83 78 VAL A CA 1
ATOM 555 C C . VAL A 1 73 ? 12.259 25.540 20.530 1.00 30.82 78 VAL A C 1
ATOM 556 O O . VAL A 1 73 ? 11.452 25.306 19.629 1.00 29.73 78 VAL A O 1
ATOM 560 N N . GLU A 1 74 ? 13.338 26.188 20.242 1.00 30.37 79 GLU A N 1
ATOM 561 C CA . GLU A 1 74 ? 13.563 26.562 18.863 1.00 30.46 79 GLU A CA 1
ATOM 562 C C . GLU A 1 74 ? 14.688 25.788 18.275 1.00 29.44 79 GLU A C 1
ATOM 563 O O . GLU A 1 74 ? 15.768 25.735 18.844 1.00 31.23 79 GLU A O 1
ATOM 569 N N . ILE A 1 75 ? 14.467 25.292 17.092 1.00 24.60 80 ILE A N 1
ATOM 570 C CA . ILE A 1 75 ? 15.498 24.630 16.425 1.00 22.39 80 ILE A CA 1
ATOM 571 C C . ILE A 1 75 ? 15.847 25.343 15.126 1.00 21.62 80 ILE A C 1
ATOM 572 O O . ILE A 1 75 ? 14.983 25.755 14.339 1.00 20.54 80 ILE A O 1
ATOM 577 N N . LEU A 1 76 ? 17.126 25.528 14.897 1.00 22.47 81 LEU A N 1
ATOM 578 C CA . LEU A 1 76 ? 17.590 26.155 13.679 1.00 22.09 81 LEU A CA 1
ATOM 579 C C . LEU A 1 76 ? 18.202 25.178 12.633 1.00 23.26 81 LEU A C 1
ATOM 580 O O . LEU A 1 76 ? 19.085 24.361 12.925 1.00 27.47 81 LEU A O 1
ATOM 585 N N . LEU A 1 77 ? 17.697 25.269 11.404 1.00 20.43 82 LEU A N 1
ATOM 586 C CA . LEU A 1 77 ? 18.188 24.582 10.219 1.00 18.41 82 LEU A CA 1
ATOM 587 C C . LEU A 1 77 ? 18.971 25.649 9.440 1.00 19.18 82 LEU A C 1
ATOM 588 O O . LEU A 1 77 ? 18.447 26.715 9.131 1.00 22.29 82 LEU A O 1
ATOM 593 N N . HIS A 1 78 ? 20.227 25.373 9.150 1.00 16.85 83 HIS A N 1
ATOM 594 C CA . HIS A 1 78 ? 21.071 26.291 8.502 1.00 18.14 83 HIS A CA 1
ATOM 595 C C . HIS A 1 78 ? 21.799 25.616 7.401 1.00 21.11 83 HIS A C 1
ATOM 596 O O . HIS A 1 78 ? 22.653 24.801 7.686 1.00 23.78 83 HIS A O 1
ATOM 603 N N . ILE A 1 79 ? 21.391 25.878 6.139 1.00 21.34 84 ILE A N 1
ATOM 604 C CA . ILE A 1 79 ? 21.996 25.211 5.037 1.00 21.82 84 ILE A CA 1
ATOM 605 C C . ILE A 1 79 ? 23.405 25.652 4.811 1.00 24.32 84 ILE A C 1
ATOM 606 O O . ILE A 1 79 ? 23.651 26.835 4.630 1.00 26.54 84 ILE A O 1
ATOM 611 N N . GLY A 1 80 ? 24.336 24.667 4.779 1.00 25.50 85 GLY A N 1
ATOM 612 C CA . GLY A 1 80 ? 25.764 24.903 4.549 1.00 23.58 85 GLY A CA 1
ATOM 613 C C . GLY A 1 80 ? 26.388 25.899 5.533 1.00 23.42 85 GLY A C 1
ATOM 614 O O . GLY A 1 80 ? 25.948 26.087 6.650 1.00 26.67 85 GLY A O 1
ATOM 615 N N . LEU A 1 81 ? 27.430 26.528 5.078 1.00 21.99 86 LEU A N 1
ATOM 616 C CA . LEU A 1 81 ? 28.191 27.489 5.811 1.00 23.88 86 LEU A CA 1
ATOM 617 C C . LEU A 1 81 ? 28.358 28.754 4.905 1.00 29.45 86 LEU A C 1
ATOM 618 O O . LEU A 1 81 ? 28.433 28.651 3.675 1.00 29.65 86 LEU A O 1
ATOM 623 N N . ASP A 1 82 ? 28.353 29.959 5.520 1.00 32.18 87 ASP A N 1
ATOM 624 C CA . ASP A 1 82 ? 28.499 31.285 4.861 1.00 33.48 87 ASP A CA 1
ATOM 625 C C . ASP A 1 82 ? 27.445 31.681 3.868 1.00 33.68 87 ASP A C 1
ATOM 626 O O . ASP A 1 82 ? 27.491 32.778 3.344 1.00 34.80 87 ASP A O 1
ATOM 631 N N . THR A 1 83 ? 26.524 30.790 3.610 1.00 34.28 88 THR A N 1
ATOM 632 C CA . THR A 1 83 ? 25.411 31.005 2.692 1.00 34.47 88 THR A CA 1
ATOM 633 C C . THR A 1 83 ? 24.713 32.397 2.731 1.00 35.33 88 THR A C 1
ATOM 634 O O . THR A 1 83 ? 24.092 32.786 1.731 1.00 36.11 88 THR A O 1
ATOM 638 N N . VAL A 1 84 ? 24.788 33.153 3.881 1.00 33.81 89 VAL A N 1
ATOM 639 C CA . VAL A 1 84 ? 24.211 34.502 3.954 1.00 28.72 89 VAL A CA 1
ATOM 640 C C . VAL A 1 84 ? 24.857 35.400 2.879 1.00 26.80 89 VAL A C 1
ATOM 641 O O . VAL A 1 84 ? 24.254 36.278 2.296 1.00 27.97 89 VAL A O 1
ATOM 645 N N . SER A 1 85 ? 26.110 35.124 2.624 1.00 26.57 90 SER A N 1
ATOM 646 C CA . SER A 1 85 ? 26.921 35.784 1.646 1.00 27.64 90 SER A CA 1
ATOM 647 C C . SER A 1 85 ? 26.349 35.738 0.243 1.00 29.94 90 SER A C 1
ATOM 648 O O . SER A 1 85 ? 26.696 36.568 -0.582 1.00 31.90 90 SER A O 1
ATOM 651 N N . LEU A 1 86 ? 25.585 34.699 -0.059 1.00 29.86 91 LEU A N 1
ATOM 652 C CA . LEU A 1 86 ? 25.057 34.469 -1.405 1.00 28.13 91 LEU A CA 1
ATOM 653 C C . LEU A 1 86 ? 23.898 35.360 -1.764 1.00 29.48 91 LEU A C 1
ATOM 654 O O . LEU A 1 86 ? 23.421 35.376 -2.904 1.00 27.01 91 LEU A O 1
ATOM 659 N N . ASP A 1 87 ? 23.433 36.081 -0.755 1.00 33.85 92 ASP A N 1
ATOM 660 C CA . ASP A 1 87 ? 22.281 36.962 -0.884 1.00 37.24 92 ASP A CA 1
ATOM 661 C C . ASP A 1 87 ? 21.027 36.210 -1.476 1.00 37.57 92 ASP A C 1
ATOM 662 O O . ASP A 1 87 ? 20.207 36.712 -2.238 1.00 37.71 92 ASP A O 1
ATOM 667 N N . GLY A 1 88 ? 20.887 34.945 -1.110 1.00 35.50 93 GLY A N 1
ATOM 668 C CA . GLY A 1 88 ? 19.749 34.164 -1.567 1.00 33.15 93 GLY A CA 1
ATOM 669 C C . GLY A 1 88 ? 19.864 33.527 -2.960 1.00 29.39 93 GLY A C 1
ATOM 670 O O . GLY A 1 88 ? 18.844 33.211 -3.579 1.00 26.84 93 GLY A O 1
ATOM 671 N N . ASN A 1 89 ? 21.068 33.297 -3.427 1.00 29.17 94 ASN A N 1
ATOM 672 C CA . ASN A 1 89 ? 21.222 32.751 -4.760 1.00 33.67 94 ASN A CA 1
ATOM 673 C C . ASN A 1 89 ? 21.467 31.251 -4.810 1.00 36.67 94 ASN A C 1
ATOM 674 O O . ASN A 1 89 ? 22.491 30.742 -4.362 1.00 39.09 94 ASN A O 1
ATOM 679 N N . GLY A 1 90 ? 20.513 30.554 -5.405 1.00 38.18 95 GLY A N 1
ATOM 680 C CA . GLY A 1 90 ? 20.554 29.113 -5.521 1.00 38.59 95 GLY A CA 1
ATOM 681 C C . GLY A 1 90 ? 19.466 28.501 -4.670 1.00 38.54 95 GLY A C 1
ATOM 682 O O . GLY A 1 90 ? 19.103 27.332 -4.833 1.00 41.10 95 GLY A O 1
ATOM 683 N N . PHE A 1 91 ? 18.964 29.337 -3.766 1.00 35.31 96 PHE A N 1
ATOM 684 C CA . PHE A 1 91 ? 17.892 29.001 -2.858 1.00 31.53 96 PHE A CA 1
ATOM 685 C C . PHE A 1 91 ? 16.561 29.381 -3.491 1.00 32.16 96 PHE A C 1
ATOM 686 O O . PHE A 1 91 ? 16.441 30.446 -4.056 1.00 34.92 96 PHE A O 1
ATOM 694 N N . GLU A 1 92 ? 15.583 28.507 -3.414 1.00 32.87 97 GLU A N 1
ATOM 695 C CA . GLU A 1 92 ? 14.232 28.744 -3.898 1.00 32.08 97 GLU A CA 1
ATOM 696 C C . GLU A 1 92 ? 13.376 28.392 -2.748 1.00 29.62 97 GLU A C 1
ATOM 697 O O . GLU A 1 92 ? 13.224 27.223 -2.466 1.00 29.53 97 GLU A O 1
ATOM 703 N N . SER A 1 93 ? 12.963 29.364 -1.974 1.00 29.79 98 SER A N 1
ATOM 704 C CA . SER A 1 93 ? 12.214 29.017 -0.779 1.00 31.38 98 SER A CA 1
ATOM 705 C C . SER A 1 93 ? 10.753 28.801 -1.087 1.00 28.72 98 SER A C 1
ATOM 706 O O . SER A 1 93 ? 10.267 29.211 -2.180 1.00 27.33 98 SER A O 1
ATOM 709 N N . PHE A 1 94 ? 10.056 28.176 -0.113 1.00 23.70 99 PHE A N 1
ATOM 710 C CA . PHE A 1 94 ? 8.645 27.942 -0.292 1.00 23.01 99 PHE A CA 1
ATOM 711 C C . PHE A 1 94 ? 7.840 28.401 0.892 1.00 22.69 99 PHE A C 1
ATOM 712 O O . PHE A 1 94 ? 6.609 28.134 0.970 1.00 22.68 99 PHE A O 1
ATOM 720 N N . VAL A 1 95 ? 8.551 29.104 1.781 1.00 21.08 100 VAL A N 1
ATOM 721 C CA . VAL A 1 95 ? 8.006 29.537 3.038 1.00 22.35 100 VAL A CA 1
ATOM 722 C C . VAL A 1 95 ? 8.308 31.004 3.319 1.00 24.76 100 VAL A C 1
ATOM 723 O O . VAL A 1 95 ? 9.202 31.613 2.713 1.00 25.95 100 VAL A O 1
ATOM 727 N N . THR A 1 96 ? 7.588 31.554 4.275 1.00 24.07 101 THR A N 1
ATOM 728 C CA . THR A 1 96 ? 7.802 32.933 4.690 1.00 24.25 101 THR A CA 1
ATOM 729 C C . THR A 1 96 ? 7.822 32.972 6.180 1.00 23.44 101 THR 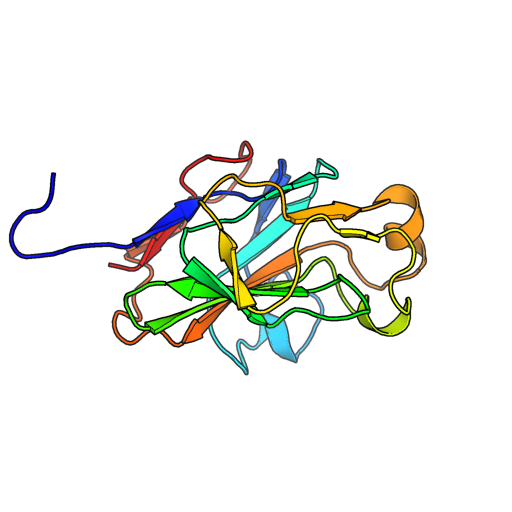A C 1
ATOM 730 O O . THR A 1 96 ? 7.224 32.129 6.835 1.00 27.54 101 THR A O 1
ATOM 734 N N . GLN A 1 97 ? 8.484 33.937 6.704 1.00 22.56 102 GLN A N 1
ATOM 735 C CA . GLN A 1 97 ? 8.539 34.074 8.109 1.00 27.39 102 GLN A CA 1
ATOM 736 C C . GLN A 1 97 ? 7.156 34.147 8.738 1.00 29.54 102 GLN A C 1
ATOM 737 O O . GLN A 1 97 ? 6.186 34.550 8.101 1.00 29.05 102 GLN A O 1
ATOM 743 N N . ASP A 1 98 ? 7.091 33.681 9.973 1.00 30.09 103 ASP A N 1
ATOM 744 C CA . ASP A 1 98 ? 5.888 33.656 10.721 1.00 28.55 103 ASP A CA 1
ATOM 745 C C . ASP A 1 98 ? 4.962 32.566 10.284 1.00 26.41 103 ASP A C 1
ATOM 746 O O . ASP A 1 98 ? 3.907 32.406 10.889 1.00 28.06 103 ASP A O 1
ATOM 751 N N . GLN A 1 99 ? 5.298 31.863 9.197 1.00 24.71 104 GLN A N 1
ATOM 752 C CA . GLN A 1 99 ? 4.467 30.750 8.657 1.00 23.68 104 GLN A CA 1
ATOM 753 C C . GLN A 1 99 ? 4.497 29.516 9.587 1.00 24.62 104 GLN A C 1
ATOM 754 O O . GLN A 1 99 ? 5.529 29.147 10.139 1.00 26.15 104 GLN A O 1
ATOM 760 N N . GLU A 1 100 ? 3.398 28.837 9.732 1.00 23.80 105 GLU A N 1
ATOM 761 C CA . GLU A 1 100 ? 3.447 27.667 10.498 1.00 24.74 105 GLU A CA 1
ATOM 762 C C . GLU A 1 100 ? 3.733 26.498 9.509 1.00 23.84 105 GLU A C 1
ATOM 763 O O . GLU A 1 100 ? 3.310 26.524 8.332 1.00 25.36 105 GLU A O 1
ATOM 769 N N . VAL A 1 101 ? 4.609 25.561 9.909 1.00 30.32 106 VAL A N 1
ATOM 770 C CA . VAL A 1 101 ? 4.958 24.463 9.042 1.00 30.29 106 VAL A CA 1
ATOM 771 C C . VAL A 1 101 ? 4.740 23.153 9.740 1.00 29.38 106 VAL A C 1
ATOM 772 O O . VAL A 1 101 ? 4.717 23.096 10.956 1.00 28.65 106 VAL A O 1
ATOM 776 N N . ASN A 1 102 ? 4.641 22.093 8.929 1.00 31.10 107 ASN A N 1
ATOM 777 C CA . ASN A 1 102 ? 4.516 20.716 9.433 1.00 32.81 107 ASN A CA 1
ATOM 778 C C . ASN A 1 102 ? 5.793 19.962 9.129 1.00 28.28 107 ASN A C 1
ATOM 779 O O . ASN A 1 102 ? 6.384 20.137 8.036 1.00 27.74 107 ASN A O 1
ATOM 784 N N . ALA A 1 103 ? 6.250 19.181 10.105 1.00 22.90 108 ALA A N 1
ATOM 785 C CA . ALA A 1 103 ? 7.479 18.459 9.923 1.00 20.57 108 ALA A CA 1
ATOM 786 C C . ALA A 1 103 ? 7.408 17.630 8.685 1.00 22.40 108 ALA A C 1
ATOM 787 O O . ALA A 1 103 ? 6.420 16.967 8.430 1.00 25.23 108 ALA A O 1
ATOM 789 N N . GLY A 1 104 ? 8.445 17.705 7.895 1.00 23.47 109 GLY A N 1
ATOM 790 C CA . GLY A 1 104 ? 8.451 17.059 6.599 1.00 22.85 109 GLY A CA 1
ATOM 791 C C . GLY A 1 104 ? 7.975 18.008 5.461 1.00 21.48 109 GLY A C 1
ATOM 792 O O . GLY A 1 104 ? 8.009 17.657 4.295 1.00 20.33 109 GLY A O 1
ATOM 793 N N . ASP A 1 105 ? 7.492 19.223 5.791 1.00 21.73 110 ASP A N 1
ATOM 794 C CA . ASP A 1 105 ? 7.112 20.172 4.718 1.00 20.92 110 ASP A CA 1
ATOM 795 C C . ASP A 1 105 ? 8.378 20.674 4.069 1.00 22.19 110 ASP A C 1
ATOM 796 O O . ASP A 1 105 ? 9.430 20.667 4.685 1.00 23.97 110 ASP A O 1
ATOM 801 N N . LYS A 1 106 ? 8.292 21.068 2.809 1.00 20.50 111 LYS A N 1
ATOM 802 C CA . LYS A 1 106 ? 9.457 21.512 2.141 1.00 19.19 111 LYS A CA 1
ATOM 803 C C . LYS A 1 106 ? 9.757 22.926 2.537 1.00 26.23 111 LYS A C 1
ATOM 804 O O . LYS A 1 106 ? 8.843 23.753 2.565 1.00 31.54 111 LYS A O 1
ATOM 810 N N . LEU A 1 107 ? 11.013 23.272 2.820 1.00 24.66 112 LEU A N 1
ATOM 811 C CA . LEU A 1 107 ? 11.254 24.665 3.133 1.00 21.17 112 LEU A CA 1
ATOM 812 C C . LEU A 1 107 ? 11.767 25.373 1.908 1.00 24.01 112 LEU A C 1
ATOM 813 O O . LEU A 1 107 ? 11.226 26.395 1.454 1.00 25.71 112 LEU A O 1
ATOM 818 N N . VAL A 1 108 ? 12.799 24.774 1.339 1.00 23.66 113 VAL A N 1
ATOM 819 C CA . VAL A 1 108 ? 13.415 25.365 0.198 1.00 25.80 113 VAL A CA 1
ATOM 820 C C . VAL A 1 108 ? 14.134 24.323 -0.690 1.00 25.04 113 VAL A C 1
ATOM 821 O O . VAL A 1 108 ? 14.339 23.153 -0.321 1.00 22.99 113 VAL A O 1
ATOM 825 N N . THR A 1 109 ? 14.514 24.782 -1.875 1.00 22.27 114 THR A N 1
ATOM 826 C CA . THR A 1 109 ? 15.261 23.963 -2.768 1.00 24.49 114 THR A CA 1
ATOM 827 C C . THR A 1 109 ? 16.580 24.660 -3.071 1.00 26.50 114 THR A C 1
ATOM 828 O O . THR A 1 109 ? 16.612 25.832 -3.475 1.00 27.67 114 THR A O 1
ATOM 832 N N . VAL A 1 110 ? 17.683 23.966 -2.775 1.00 26.55 115 VAL A N 1
ATOM 833 C CA . VAL A 1 110 ? 19.008 24.554 -2.970 1.00 26.95 115 VAL A CA 1
ATOM 834 C C . VAL A 1 110 ? 19.821 24.019 -4.134 1.00 26.47 115 VAL A C 1
ATOM 835 O O . VAL A 1 110 ? 20.066 22.828 -4.251 1.00 22.88 115 VAL A O 1
ATOM 839 N N . ASP A 1 111 ? 20.360 24.920 -4.928 1.00 29.74 116 ASP A N 1
ATOM 840 C CA . ASP A 1 111 ? 21.230 24.453 -5.966 1.00 32.96 116 ASP A CA 1
ATOM 841 C C . ASP A 1 111 ? 22.520 24.083 -5.324 1.00 34.58 116 ASP A C 1
ATOM 842 O O . ASP A 1 111 ? 2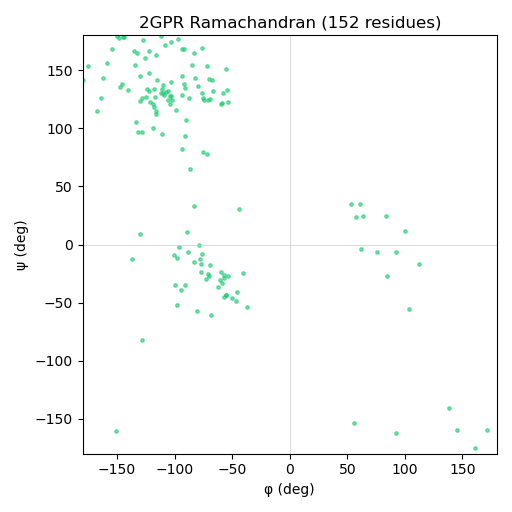3.495 24.830 -5.454 1.00 35.50 116 ASP A O 1
ATOM 847 N N . LEU A 1 112 ? 22.522 22.899 -4.729 1.00 34.00 117 LEU A N 1
ATOM 848 C CA . LEU A 1 112 ? 23.667 22.363 -4.061 1.00 33.79 117 LEU A CA 1
ATOM 849 C C . LEU A 1 112 ? 24.927 22.416 -4.889 1.00 37.26 117 LEU A C 1
ATOM 850 O O . LEU A 1 112 ? 25.978 22.840 -4.365 1.00 36.99 117 LEU A O 1
ATOM 855 N N . LYS A 1 113 ? 24.841 22.000 -6.183 1.00 40.13 118 LYS A N 1
ATOM 856 C CA . LYS A 1 113 ? 26.021 22.045 -7.050 1.00 42.16 118 LYS A CA 1
ATOM 857 C C . LYS A 1 113 ? 26.590 23.427 -7.129 1.00 43.19 118 LYS A C 1
ATOM 858 O O . LYS A 1 113 ? 27.789 23.601 -7.047 1.00 46.27 118 LYS A O 1
ATOM 864 N N . SER A 1 114 ? 25.744 24.418 -7.309 1.00 40.94 119 SER A N 1
ATOM 865 C CA . SER A 1 114 ? 26.273 25.757 -7.383 1.00 39.99 119 SER A CA 1
ATOM 866 C C . SER A 1 114 ? 26.820 26.213 -6.060 1.00 37.50 119 SER A C 1
ATOM 867 O O . SER A 1 114 ? 28.005 26.492 -5.925 1.00 38.08 119 SER A O 1
ATOM 870 N N . VAL A 1 115 ? 25.945 26.253 -5.080 1.00 35.79 120 VAL A N 1
ATOM 871 C CA . VAL A 1 115 ? 26.297 26.681 -3.736 1.00 32.74 120 VAL A CA 1
ATOM 872 C C . VAL A 1 115 ? 27.564 26.080 -3.203 1.00 38.94 120 VAL A C 1
ATOM 873 O O . VAL A 1 115 ? 28.347 26.751 -2.539 1.00 39.09 120 VAL A O 1
ATOM 877 N N . ALA A 1 116 ? 27.742 24.802 -3.484 1.00 46.40 121 ALA A N 1
ATOM 878 C CA . ALA A 1 116 ? 28.883 24.032 -3.008 1.00 52.22 121 ALA A CA 1
ATOM 879 C C . ALA A 1 116 ? 30.260 24.653 -3.348 1.00 57.67 121 ALA A C 1
ATOM 880 O O . ALA A 1 116 ? 31.269 24.430 -2.646 1.00 59.21 121 ALA A O 1
ATOM 882 N N . LYS A 1 117 ? 30.310 25.436 -4.441 1.00 60.41 122 LYS A N 1
ATOM 883 C CA . LYS A 1 117 ? 31.559 26.079 -4.869 1.00 61.70 122 LYS A CA 1
ATOM 884 C C . LYS A 1 117 ? 31.739 27.456 -4.263 1.00 61.34 122 LYS A C 1
ATOM 885 O O . LYS A 1 117 ? 32.854 27.879 -3.905 1.00 62.47 122 LYS A O 1
ATOM 891 N N . LYS A 1 118 ? 30.609 28.134 -4.103 1.00 58.33 123 LYS A N 1
ATOM 892 C CA . LYS A 1 118 ? 30.578 29.457 -3.534 1.00 54.23 123 LYS A CA 1
ATOM 893 C C . LYS A 1 118 ? 30.903 29.521 -2.018 1.00 51.56 123 LYS A C 1
ATOM 894 O O . LYS A 1 118 ? 31.402 30.522 -1.508 1.00 50.29 123 LYS A O 1
ATOM 900 N N . VAL A 1 119 ? 30.650 28.452 -1.278 1.00 49.47 124 VAL A N 1
ATOM 901 C CA . VAL A 1 119 ? 30.861 28.489 0.165 1.00 43.88 124 VAL A CA 1
ATOM 902 C C . VAL A 1 119 ? 31.819 27.450 0.699 1.00 40.46 124 VAL A C 1
ATOM 903 O O . VAL A 1 119 ? 32.180 26.470 0.047 1.00 40.63 124 VAL A O 1
ATOM 907 N N . PRO A 1 120 ? 32.204 27.679 1.937 1.00 38.39 125 PRO A N 1
ATOM 908 C CA . PRO A 1 120 ? 33.111 26.799 2.612 1.00 35.44 125 PRO A CA 1
ATOM 909 C C . PRO A 1 120 ? 32.573 25.400 2.790 1.00 32.24 125 PRO A C 1
ATOM 910 O O . PRO A 1 120 ? 33.328 24.446 2.704 1.00 30.08 125 PRO A O 1
ATOM 914 N N . SER A 1 121 ? 31.276 25.270 3.043 1.00 33.81 126 SER A N 1
ATOM 915 C CA . SER A 1 121 ? 30.720 23.938 3.240 1.00 35.21 126 SER A CA 1
ATOM 916 C C . SER A 1 121 ? 29.212 23.888 3.091 1.00 36.12 126 SER A C 1
ATOM 917 O O . SER A 1 121 ? 28.539 24.821 3.499 1.00 39.47 126 SER A O 1
ATOM 920 N N . ILE A 1 122 ? 28.673 22.782 2.515 1.00 32.30 127 ILE A N 1
ATOM 921 C CA . ILE A 1 122 ? 27.220 22.595 2.432 1.00 26.43 127 ILE A CA 1
ATOM 922 C C . ILE A 1 122 ? 26.687 21.733 3.585 1.00 23.67 127 ILE A C 1
ATOM 923 O O . ILE A 1 122 ? 25.494 21.469 3.691 1.00 23.89 127 ILE A O 1
ATOM 928 N N . LYS A 1 123 ? 27.586 21.270 4.421 1.00 20.45 128 LYS A N 1
ATOM 929 C CA . LYS A 1 123 ? 27.184 20.533 5.573 1.00 21.96 128 LYS A CA 1
ATOM 930 C C . LYS A 1 123 ? 26.276 21.469 6.349 1.00 22.69 128 LYS A C 1
ATOM 931 O O . LYS A 1 123 ? 26.669 22.597 6.576 1.00 24.04 128 LYS A O 1
ATOM 937 N N . SER A 1 124 ? 25.029 21.047 6.594 1.00 22.90 129 SER A N 1
ATOM 938 C CA . SER A 1 124 ? 23.997 21.874 7.195 1.00 23.97 129 SER A CA 1
ATOM 939 C C . SER A 1 124 ? 23.692 21.593 8.648 1.00 23.00 129 SER A C 1
ATOM 940 O O . SER A 1 124 ? 23.220 20.528 8.973 1.00 22.71 129 SER A O 1
ATOM 943 N N . PRO A 1 125 ? 23.858 22.609 9.503 1.00 20.51 130 PRO A N 1
ATOM 944 C CA . PRO A 1 125 ? 23.626 22.410 10.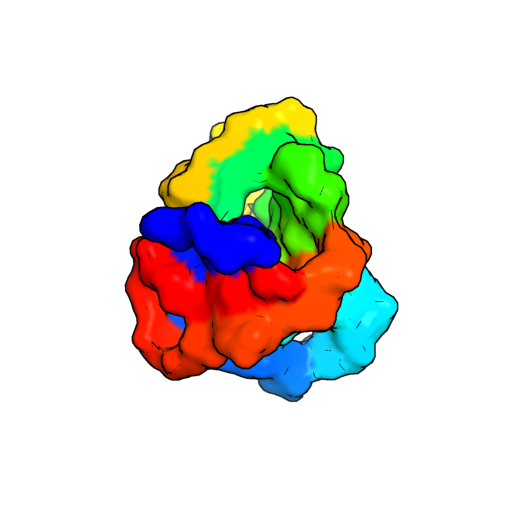907 1.00 19.87 130 PRO A CA 1
ATOM 945 C C . PRO A 1 125 ? 22.182 22.499 11.381 1.00 21.29 130 PRO A C 1
ATOM 946 O O . PRO A 1 125 ? 21.373 23.317 10.918 1.00 21.12 130 PRO A O 1
ATOM 950 N N . ILE A 1 126 ? 21.872 21.640 12.354 1.00 22.87 131 ILE A N 1
ATOM 951 C CA . ILE A 1 126 ? 20.570 21.564 13.017 1.00 27.00 131 ILE A CA 1
ATOM 952 C C . ILE A 1 126 ? 20.781 21.853 14.500 1.00 27.65 131 ILE A C 1
ATOM 953 O O . ILE A 1 126 ? 21.231 20.982 15.268 1.00 29.08 131 ILE A O 1
ATOM 958 N N . ILE A 1 127 ? 20.509 23.057 14.941 1.00 27.22 132 ILE A N 1
ATOM 959 C CA . ILE A 1 127 ? 20.768 23.297 16.340 1.00 26.75 132 ILE A CA 1
ATOM 960 C C . ILE A 1 127 ? 19.575 23.734 17.074 1.00 22.62 132 ILE A C 1
ATOM 961 O O . ILE A 1 127 ? 18.727 24.407 16.553 1.00 23.96 132 ILE A O 1
ATOM 966 N N . PHE A 1 128 ? 19.522 23.351 18.306 1.00 23.01 133 PHE A N 1
ATOM 967 C CA . PHE A 1 128 ? 18.464 23.804 19.151 1.00 24.30 133 PHE A CA 1
ATOM 968 C C . PHE A 1 128 ? 18.957 25.076 19.803 1.00 28.32 133 PHE A C 1
ATOM 969 O O . PHE A 1 128 ? 19.929 25.069 20.647 1.00 27.73 133 PHE A O 1
ATOM 977 N N . THR A 1 129 ? 18.361 26.180 19.300 1.00 28.78 134 THR A N 1
ATOM 978 C CA . THR A 1 129 ? 18.680 27.484 19.779 1.00 27.97 134 THR A CA 1
ATOM 979 C C . THR A 1 129 ? 17.988 27.752 21.117 1.00 29.40 134 THR A C 1
ATOM 980 O O . THR A 1 129 ? 18.315 28.662 21.851 1.00 28.18 134 THR A O 1
ATOM 984 N N . ASN A 1 130 ? 17.054 26.884 21.445 1.00 30.72 135 ASN A N 1
ATOM 985 C CA . ASN A 1 130 ? 16.356 26.989 22.671 1.00 29.82 135 ASN A CA 1
ATOM 986 C C . ASN A 1 130 ? 15.632 25.684 23.013 1.00 30.44 135 ASN A C 1
ATOM 987 O O . ASN A 1 130 ? 14.823 25.178 22.258 1.00 30.63 135 ASN A O 1
ATOM 992 N N . ASN A 1 131 ? 15.885 25.160 24.194 1.00 33.90 136 ASN A N 1
ATOM 993 C CA . ASN A 1 131 ? 15.249 23.914 24.607 1.00 37.48 136 ASN A CA 1
ATOM 994 C C . ASN A 1 131 ? 14.543 23.872 25.947 1.00 38.11 136 ASN A C 1
ATOM 995 O O . ASN A 1 131 ? 13.332 23.911 26.023 1.00 38.41 136 ASN A O 1
ATOM 1000 N N . GLY A 1 132 ? 15.310 23.673 27.013 1.00 41.40 137 GLY A N 1
ATOM 1001 C CA . GLY A 1 132 ? 14.747 23.470 28.357 1.00 42.07 137 GLY A CA 1
ATOM 1002 C C . GLY A 1 132 ? 14.848 21.975 28.672 1.00 44.50 137 GLY A C 1
ATOM 1003 O O . GLY A 1 132 ? 15.499 21.547 29.648 1.00 45.51 137 GLY A O 1
ATOM 1004 N N . GLY A 1 133 ? 14.243 21.180 27.743 1.00 44.12 138 GLY A N 1
ATOM 1005 C CA . GLY A 1 133 ? 14.261 19.737 27.736 1.00 37.98 138 GLY A CA 1
ATOM 1006 C C . GLY A 1 133 ? 15.537 19.358 27.087 1.00 36.81 138 GLY A C 1
ATOM 1007 O O . GLY A 1 133 ? 15.616 18.413 26.373 1.00 38.64 138 GLY A O 1
ATOM 1008 N N . LYS A 1 134 ? 16.516 20.196 27.324 1.00 38.60 139 LYS A N 1
ATOM 1009 C CA . LYS A 1 134 ? 17.842 20.160 26.759 1.00 41.01 139 LYS A CA 1
ATOM 1010 C C . LYS A 1 134 ? 18.543 18.830 26.686 1.00 43.66 139 LYS A C 1
ATOM 1011 O O . LYS A 1 134 ? 19.816 18.790 26.731 1.00 46.81 139 LYS A O 1
ATOM 1017 N N . THR A 1 135 ? 17.781 17.753 26.541 1.00 40.71 140 THR A N 1
ATOM 1018 C CA . THR A 1 135 ? 18.459 16.506 26.353 1.00 40.84 140 THR A CA 1
ATOM 1019 C C . THR A 1 135 ? 18.156 15.884 25.033 1.00 36.56 140 THR A C 1
ATOM 1020 O O . THR A 1 135 ? 16.990 15.704 24.703 1.00 35.00 140 THR A O 1
ATOM 1024 N N . LEU A 1 136 ? 19.211 15.554 24.293 1.00 34.00 141 LEU A N 1
ATOM 1025 C CA . LEU A 1 136 ? 19.027 14.773 23.100 1.00 32.35 141 LEU A CA 1
ATOM 1026 C C . LEU A 1 136 ? 19.238 13.324 23.536 1.00 31.18 141 LEU A C 1
ATOM 1027 O O . LEU A 1 136 ? 20.395 12.925 23.441 1.00 34.93 141 LEU A O 1
ATOM 1032 N N . GLU A 1 137 ? 18.201 12.600 24.141 1.00 27.53 142 GLU A N 1
ATOM 1033 C CA . GLU A 1 137 ? 18.402 11.184 24.639 1.00 28.04 142 GLU A CA 1
ATOM 1034 C C . GLU A 1 137 ? 19.147 10.474 23.465 1.00 33.29 142 GLU A C 1
ATOM 1035 O O . GLU A 1 137 ? 20.301 10.012 23.629 1.00 35.44 142 GLU A O 1
ATOM 1041 N N . ILE A 1 138 ? 18.632 10.625 22.241 1.00 32.30 143 ILE A N 1
ATOM 1042 C CA . ILE A 1 138 ? 19.244 9.936 21.121 1.00 33.00 143 ILE A CA 1
ATOM 1043 C C . ILE A 1 138 ? 19.350 10.700 19.817 1.00 32.76 143 ILE A C 1
ATOM 1044 O O . ILE A 1 138 ? 18.370 11.241 19.317 1.00 36.67 143 ILE A O 1
ATOM 1049 N N . VAL A 1 139 ? 20.538 10.655 19.211 1.00 27.45 144 VAL A N 1
ATOM 1050 C CA . VAL A 1 139 ? 20.703 11.169 17.892 1.00 26.43 144 VAL A CA 1
ATOM 1051 C C . VAL A 1 139 ? 21.088 10.013 16.979 1.00 23.81 144 VAL A C 1
ATOM 1052 O O . VAL A 1 139 ? 22.172 9.494 17.079 1.00 19.74 144 VAL A O 1
ATOM 1056 N N . LYS A 1 140 ? 20.223 9.640 16.060 1.00 27.65 145 LYS A N 1
ATOM 1057 C CA . LYS A 1 140 ? 20.554 8.589 15.119 1.00 28.38 145 LYS A CA 1
ATOM 1058 C C . LYS A 1 140 ? 21.543 9.133 14.090 1.00 30.26 145 LYS A C 1
ATOM 1059 O O . LYS A 1 140 ? 21.295 10.194 13.487 1.00 35.46 145 LYS A O 1
ATOM 1065 N N . MET A 1 141 ? 22.724 8.442 13.969 1.00 24.06 146 MET A N 1
ATOM 1066 C CA . MET A 1 141 ? 23.804 8.840 13.108 1.00 20.25 146 MET A CA 1
ATOM 1067 C C . MET A 1 141 ? 23.894 8.018 11.846 1.00 21.39 146 MET A C 1
ATOM 1068 O O . MET A 1 141 ? 23.168 7.072 11.642 1.00 22.97 146 MET A O 1
ATOM 1073 N N . GLY A 1 142 ? 24.775 8.389 10.959 1.00 20.86 147 GLY A N 1
ATOM 1074 C CA . GLY A 1 142 ? 24.901 7.604 9.783 1.00 21.08 147 GLY A CA 1
ATOM 1075 C C . GLY A 1 142 ? 24.028 8.089 8.656 1.00 22.24 147 GLY A C 1
ATOM 1076 O O . GLY A 1 142 ? 23.590 9.230 8.655 1.00 19.43 147 GLY A O 1
ATOM 1077 N N . GLU A 1 143 ? 23.838 7.168 7.671 1.00 25.00 148 GLU A N 1
ATOM 1078 C CA . GLU A 1 143 ? 23.096 7.360 6.441 1.00 26.80 148 GLU A CA 1
ATOM 1079 C C . GLU A 1 143 ? 21.564 7.341 6.704 1.00 28.88 148 GLU A C 1
ATOM 1080 O O . GLU A 1 143 ? 21.029 6.431 7.368 1.00 29.72 148 GLU A O 1
ATOM 1086 N N . VAL A 1 144 ? 20.855 8.412 6.251 1.00 28.17 149 VAL A N 1
ATOM 1087 C CA . VAL A 1 144 ? 19.420 8.592 6.506 1.00 25.10 149 VAL A CA 1
ATOM 1088 C C . VAL A 1 144 ? 18.632 9.034 5.305 1.00 24.81 149 VAL A C 1
ATOM 1089 O O . VAL A 1 144 ? 19.132 9.505 4.307 1.00 24.67 149 VAL A O 1
ATOM 1093 N N . LYS A 1 145 ? 17.344 8.926 5.471 1.00 27.36 150 LYS A N 1
ATOM 1094 C CA . LYS A 1 145 ? 16.420 9.366 4.495 1.00 27.72 150 LYS A CA 1
ATOM 1095 C C . LYS A 1 145 ? 15.620 10.491 5.064 1.00 27.10 150 LYS A C 1
ATOM 1096 O O . LYS A 1 145 ? 15.256 10.495 6.264 1.00 26.58 150 LYS A O 1
ATOM 1102 N N . GLN A 1 146 ? 15.358 11.461 4.207 1.00 25.98 151 GLN A N 1
ATOM 1103 C CA . GLN A 1 146 ? 14.573 12.619 4.610 1.00 25.33 151 GLN A CA 1
ATOM 1104 C C . GLN A 1 146 ? 13.239 12.177 5.222 1.00 26.66 151 GLN A C 1
ATOM 1105 O O . GLN A 1 146 ? 12.470 11.454 4.574 1.00 27.32 151 GLN A O 1
ATOM 1111 N N . GLY A 1 147 ? 12.969 12.587 6.477 1.00 24.09 152 GLY A N 1
ATOM 1112 C CA . GLY A 1 147 ? 11.718 12.233 7.140 1.00 21.03 152 GLY A CA 1
ATOM 1113 C C . GLY A 1 147 ? 11.898 11.065 8.109 1.00 21.29 152 GLY A C 1
ATOM 1114 O O . GLY A 1 147 ? 10.930 10.460 8.588 1.00 22.00 152 GLY A O 1
ATOM 1115 N N . ASP A 1 148 ? 13.153 10.745 8.366 1.00 20.22 153 ASP A N 1
ATOM 1116 C CA . ASP A 1 148 ? 13.509 9.663 9.241 1.00 20.12 153 ASP A CA 1
ATOM 1117 C C . ASP A 1 148 ? 13.699 10.250 10.564 1.00 17.92 153 ASP A C 1
ATOM 1118 O O . ASP A 1 148 ? 14.289 11.316 10.634 1.00 16.06 153 ASP A O 1
ATOM 1123 N N . VAL A 1 149 ? 13.353 9.537 11.607 1.00 19.11 154 VAL A N 1
ATOM 1124 C CA . VAL A 1 149 ? 13.698 10.070 12.898 1.00 20.92 154 VAL A CA 1
ATOM 1125 C C . VAL A 1 149 ? 15.229 10.060 13.049 1.00 24.88 154 VAL A C 1
ATOM 1126 O O . VAL A 1 149 ? 15.914 9.150 12.604 1.00 26.19 154 VAL A O 1
ATOM 1130 N N . VAL A 1 150 ? 15.760 11.106 13.665 1.00 25.82 155 VAL A N 1
ATOM 1131 C CA . VAL A 1 150 ? 17.184 11.377 13.779 1.00 22.88 155 VAL A CA 1
ATOM 1132 C C . VAL A 1 150 ? 17.589 11.850 15.202 1.00 22.29 155 VAL A C 1
ATOM 1133 O O . VAL A 1 150 ? 18.756 11.911 15.551 1.00 24.42 155 VAL A O 1
ATOM 1137 N N . ALA A 1 151 ? 16.619 12.187 16.034 1.00 20.50 156 ALA A N 1
ATOM 1138 C CA . ALA A 1 151 ? 16.894 12.626 17.386 1.00 17.31 156 ALA A CA 1
ATOM 1139 C C . ALA A 1 151 ? 15.657 12.844 18.164 1.00 17.77 156 ALA A C 1
ATOM 1140 O O . ALA A 1 151 ? 14.579 13.107 17.666 1.00 18.60 156 ALA A O 1
ATOM 1142 N N . ILE A 1 152 ? 15.851 12.696 19.427 1.00 21.56 157 ILE A N 1
ATOM 1143 C CA . ILE A 1 152 ? 14.826 12.834 20.437 1.00 22.34 157 ILE A CA 1
ATOM 1144 C C . ILE A 1 152 ? 15.324 13.847 21.397 1.00 20.22 157 ILE A C 1
ATOM 1145 O O . ILE A 1 152 ? 16.485 13.745 21.818 1.00 17.91 157 ILE A O 1
ATOM 1150 N N . LEU A 1 153 ? 14.478 14.862 21.619 1.00 23.48 158 LEU A N 1
ATOM 1151 C CA . LEU A 1 153 ? 14.662 15.947 22.601 1.00 24.52 158 LEU A CA 1
ATOM 1152 C C . LEU A 1 153 ? 13.582 15.611 23.597 1.00 25.72 158 LEU A C 1
ATOM 1153 O O . LEU A 1 153 ? 12.401 15.752 23.309 1.00 25.18 158 LEU A O 1
ATOM 1158 N N . LYS A 1 154 ? 13.982 14.889 24.628 1.00 29.12 159 LYS A N 1
ATOM 1159 C CA . LYS A 1 154 ? 13.047 14.311 25.565 1.00 31.33 159 LYS A CA 1
ATOM 1160 C C . LYS A 1 154 ? 12.744 15.183 26.756 1.00 32.01 159 LYS A C 1
ATOM 1161 O O . LYS A 1 154 ? 13.694 15.621 27.436 1.00 26.82 159 LYS A O 1
#